Protein AF-A0A376LPA7-F1 (afdb_monomer_lite)

Organism: Escherichia coli (NCBI:txid562)

Secondary structure (DSSP, 8-state):
---TT-S-HHHHHHHHHHHTSHHHHHHHHHHHS---SSGGGGGT-TTT-TTHHHHTTGGGGGG---------GGGTS--HHHHHHHHHHHHTT-

Radius of gyration: 18.98 Å; chains: 1; bounding box: 40×28×47 Å

pLDDT: mean 97.65, std 3.15, range [70.5, 98.88]

Foldseek 3Di:
DDDPPDPCVVVVVVVVVVCLDLANQLVVCLVVLAHRPNPSVCVNYCSCNVCNCVSSCVVCPVVDPDDDFADCVVNVTDGNVVVVVVVVVVVVVD

Sequence (94 aa):
MLHSEAKHPVCAYKWMNWSLTPKVQGDVAAWFGSLPVVPQGCKASPLLGEKGCETNGFNYFDKIAFWKTPIAEGGKFVPYSRWTQDYIAIMGGR

Structure (mmCIF, N/CA/C/O backbone):
data_AF-A0A376LPA7-F1
#
_entry.id   AF-A0A376LPA7-F1
#
loop_
_atom_site.group_PDB
_atom_site.id
_atom_site.type_symbol
_atom_site.label_atom_id
_atom_site.label_alt_id
_atom_site.label_comp_id
_atom_site.label_asym_id
_atom_site.label_entity_id
_atom_site.label_seq_id
_atom_site.pdbx_PDB_ins_code
_atom_site.Cartn_x
_atom_site.Cartn_y
_atom_site.Cartn_z
_atom_site.occupancy
_atom_site.B_iso_or_equiv
_atom_site.auth_seq_id
_atom_site.auth_comp_id
_atom_site.auth_asym_id
_atom_site.auth_atom_id
_atom_site.pdbx_PDB_model_num
ATOM 1 N N . MET A 1 1 ? -8.698 -0.315 -5.366 1.00 87.50 1 MET A N 1
ATOM 2 C CA . MET A 1 1 ? -10.169 -0.189 -5.248 1.00 87.50 1 MET A CA 1
ATOM 3 C C . MET A 1 1 ? -10.628 1.003 -6.074 1.00 87.50 1 MET A C 1
ATOM 5 O O . MET A 1 1 ? -9.880 1.968 -6.165 1.00 87.50 1 MET A O 1
ATOM 9 N N . LEU A 1 2 ? -11.821 0.929 -6.666 1.00 96.44 2 LEU A N 1
ATOM 10 C CA . LEU A 1 2 ? -12.469 2.020 -7.402 1.00 96.44 2 LEU A CA 1
ATOM 11 C C . LEU A 1 2 ? -13.728 2.445 -6.633 1.00 96.44 2 LEU A C 1
ATOM 13 O O . LEU A 1 2 ? -14.461 1.580 -6.162 1.00 96.44 2 LEU A O 1
ATOM 17 N N . HIS A 1 3 ? -13.962 3.751 -6.482 1.00 98.12 3 HIS A N 1
ATOM 18 C CA . HIS A 1 3 ? -15.145 4.267 -5.784 1.00 98.12 3 HIS A CA 1
ATOM 19 C C . HIS A 1 3 ? -16.439 3.850 -6.508 1.00 98.12 3 HIS A C 1
ATOM 21 O O . HIS A 1 3 ? -16.492 3.922 -7.737 1.00 98.12 3 HIS A O 1
ATOM 27 N N . SER A 1 4 ? -17.481 3.459 -5.763 1.00 98.12 4 SER A N 1
ATOM 28 C CA . SER A 1 4 ? -18.750 2.938 -6.313 1.00 98.12 4 SER A CA 1
ATOM 29 C C . SER A 1 4 ? -19.443 3.915 -7.267 1.00 98.12 4 SER A C 1
ATOM 31 O O . SER A 1 4 ? -20.042 3.501 -8.252 1.00 98.12 4 SER A O 1
ATOM 33 N N . GLU A 1 5 ? -19.304 5.214 -7.007 1.00 98.19 5 GLU A N 1
ATOM 34 C CA . GLU A 1 5 ? -19.885 6.295 -7.817 1.00 98.19 5 GLU A CA 1
ATOM 35 C C . GLU A 1 5 ? -18.839 7.112 -8.600 1.00 98.19 5 GLU A C 1
ATOM 37 O O . GLU A 1 5 ? -19.034 8.302 -8.869 1.00 98.19 5 GLU A O 1
ATOM 42 N N . ALA A 1 6 ? -17.684 6.518 -8.921 1.00 98.38 6 ALA A N 1
ATOM 43 C CA . ALA A 1 6 ? -16.615 7.216 -9.634 1.00 98.38 6 ALA A CA 1
ATOM 44 C C . ALA A 1 6 ? -17.119 7.819 -10.959 1.00 98.38 6 ALA A C 1
ATOM 46 O O . ALA A 1 6 ? -17.614 7.109 -11.830 1.00 98.38 6 ALA A O 1
ATOM 47 N N . LYS A 1 7 ? -16.934 9.133 -11.140 1.00 98.50 7 LYS A N 1
ATOM 48 C CA . LYS A 1 7 ? -17.387 9.854 -12.346 1.00 98.50 7 LYS A CA 1
ATOM 49 C C . LYS A 1 7 ? -16.565 9.532 -13.600 1.00 98.50 7 LYS A C 1
ATOM 51 O O . LYS A 1 7 ? -17.038 9.739 -14.712 1.00 98.50 7 LYS A O 1
ATOM 56 N N . HIS A 1 8 ? -15.350 9.003 -13.432 1.00 98.44 8 HIS A N 1
ATOM 57 C CA . HIS A 1 8 ? -14.422 8.700 -14.530 1.00 98.44 8 HIS A CA 1
ATOM 58 C C . HIS A 1 8 ? -13.857 7.270 -14.440 1.00 98.44 8 HIS A C 1
ATOM 60 O O . HIS A 1 8 ? -12.640 7.092 -14.319 1.00 98.44 8 HIS A O 1
ATOM 66 N N . PRO A 1 9 ? -14.703 6.225 -14.501 1.00 98.19 9 PRO A N 1
ATOM 67 C CA . PRO A 1 9 ? -14.263 4.850 -14.271 1.00 98.19 9 PRO A CA 1
ATOM 68 C C . PRO A 1 9 ? -13.258 4.379 -15.331 1.00 98.19 9 PRO A C 1
ATOM 70 O O . PRO A 1 9 ? -12.278 3.723 -14.995 1.00 98.19 9 PRO A O 1
ATOM 73 N N . VAL A 1 10 ? -13.420 4.784 -16.597 1.00 98.50 10 VAL A N 1
ATOM 74 C CA . VAL A 1 10 ? -12.494 4.414 -17.685 1.00 98.50 10 VAL A CA 1
ATOM 75 C C . VAL A 1 10 ? -11.087 4.965 -17.439 1.00 98.50 10 VAL A C 1
ATOM 77 O O . VAL A 1 10 ? -10.105 4.236 -17.579 1.00 98.50 10 VAL A O 1
ATOM 80 N N . CYS A 1 11 ? -10.970 6.232 -17.031 1.00 98.50 11 CYS A N 1
ATOM 81 C CA . CYS A 1 11 ? -9.679 6.821 -16.672 1.00 98.50 11 CYS A CA 1
ATOM 82 C C . CYS A 1 11 ? -9.064 6.110 -15.463 1.00 98.50 11 CYS A C 1
ATOM 84 O O . CYS A 1 11 ? -7.870 5.823 -15.467 1.00 98.50 11 CYS A O 1
ATOM 86 N N . ALA A 1 12 ? -9.879 5.765 -14.463 1.00 98.69 12 ALA A N 1
ATOM 87 C CA . ALA A 1 12 ? -9.406 5.044 -13.290 1.00 98.69 12 ALA A CA 1
ATOM 88 C C . ALA A 1 12 ? -8.881 3.640 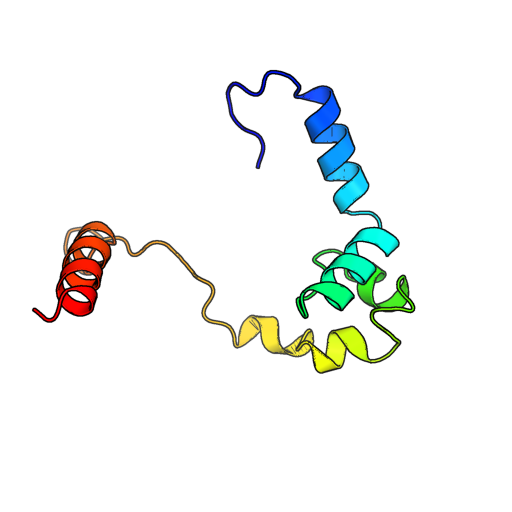-13.635 1.00 98.69 12 ALA A C 1
ATOM 90 O O . ALA A 1 12 ? -7.831 3.251 -13.134 1.00 98.69 12 ALA A O 1
ATOM 91 N N . TYR A 1 13 ? -9.536 2.899 -14.534 1.00 98.62 13 TYR A N 1
ATOM 92 C CA . TYR A 1 13 ? -9.017 1.612 -15.014 1.00 98.62 13 TYR A CA 1
ATOM 93 C C . TYR A 1 13 ? -7.715 1.763 -15.800 1.00 98.62 13 TYR A C 1
ATOM 95 O O . TYR A 1 13 ? -6.784 0.985 -15.586 1.00 98.62 13 TYR A O 1
ATOM 103 N N . LYS A 1 14 ? -7.603 2.789 -16.654 1.00 98.62 14 LYS A N 1
ATOM 104 C CA . LYS A 1 14 ? -6.338 3.104 -17.335 1.00 98.62 14 LYS A CA 1
ATOM 105 C C . LYS A 1 14 ? -5.222 3.404 -16.334 1.00 98.62 14 LYS A C 1
ATOM 107 O O . LYS A 1 14 ? -4.117 2.898 -16.505 1.00 98.62 14 LYS A O 1
ATOM 112 N N . TRP A 1 15 ? -5.517 4.160 -15.277 1.00 98.62 15 TRP A N 1
ATOM 113 C CA . TRP A 1 15 ? -4.571 4.428 -14.197 1.00 98.62 15 TRP A CA 1
ATOM 114 C C . TRP A 1 15 ? -4.186 3.161 -13.434 1.00 98.62 15 TRP A C 1
ATOM 116 O O . TRP A 1 15 ? -3.002 2.922 -13.239 1.00 98.62 15 TRP A O 1
ATOM 126 N N . MET A 1 16 ? -5.153 2.324 -13.043 1.00 98.62 16 MET A N 1
ATOM 127 C CA . MET A 1 16 ? -4.866 1.061 -12.354 1.00 98.62 16 MET A CA 1
ATOM 128 C C . MET A 1 16 ? -3.945 0.176 -13.200 1.00 98.62 16 MET A C 1
ATOM 130 O O . MET A 1 16 ? -2.952 -0.324 -12.682 1.00 98.62 16 MET A O 1
ATOM 134 N N . ASN A 1 17 ? -4.188 0.069 -14.509 1.00 98.62 17 ASN A N 1
ATOM 135 C CA . ASN A 1 17 ? -3.297 -0.664 -15.408 1.00 98.62 17 ASN A CA 1
ATOM 136 C C . ASN A 1 17 ? -1.902 -0.016 -15.520 1.00 98.62 17 ASN A C 1
ATOM 138 O O . ASN A 1 17 ? -0.890 -0.694 -15.369 1.00 98.62 17 ASN A O 1
ATOM 142 N N . TRP A 1 18 ? -1.835 1.301 -15.739 1.00 98.69 18 TRP A N 1
ATOM 143 C CA . TRP A 1 18 ? -0.571 2.045 -15.807 1.00 98.69 18 TRP A CA 1
ATOM 144 C C . TRP A 1 18 ? 0.254 1.913 -14.520 1.00 98.69 18 TRP A C 1
ATOM 146 O O . TRP A 1 18 ? 1.469 1.711 -14.573 1.00 98.69 18 TRP A O 1
ATOM 156 N N . SER A 1 19 ? -0.413 1.964 -13.365 1.00 98.75 19 SER A N 1
ATOM 157 C CA . SER A 1 19 ? 0.218 1.863 -12.049 1.00 98.75 19 SER A CA 1
ATOM 158 C C . SER A 1 19 ? 0.914 0.526 -11.822 1.00 98.75 19 SER A C 1
ATOM 160 O O . SER A 1 19 ? 1.816 0.468 -10.997 1.00 98.75 19 SER A O 1
ATOM 162 N N . LEU A 1 20 ? 0.543 -0.525 -12.562 1.00 98.69 20 LEU A N 1
ATOM 163 C CA . LEU A 1 20 ? 1.14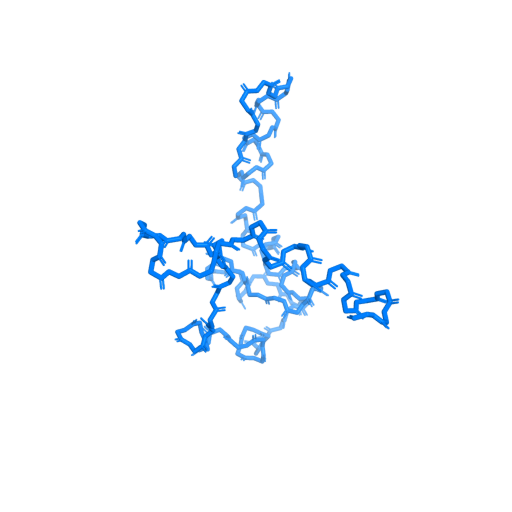7 -1.857 -12.489 1.00 98.69 20 LEU A CA 1
ATOM 164 C C . LEU A 1 20 ? 2.287 -2.057 -13.497 1.00 98.69 20 LEU A C 1
ATOM 166 O O . LEU A 1 20 ? 2.882 -3.133 -13.546 1.00 98.69 20 LEU A O 1
ATOM 170 N N . THR A 1 21 ? 2.627 -1.049 -14.304 1.00 98.81 21 THR A N 1
ATOM 171 C CA . THR A 1 21 ? 3.782 -1.165 -15.201 1.00 98.81 21 THR A CA 1
ATOM 172 C C . THR A 1 21 ? 5.077 -1.289 -14.382 1.00 98.81 21 THR A C 1
ATOM 174 O O . THR A 1 21 ? 5.247 -0.562 -13.397 1.00 98.81 21 THR A O 1
ATOM 177 N N . PRO A 1 22 ? 6.021 -2.175 -14.764 1.00 98.69 22 PRO A N 1
ATOM 178 C CA . PRO A 1 22 ? 7.210 -2.441 -13.954 1.00 98.69 22 PRO A CA 1
ATOM 179 C C . PRO A 1 22 ? 8.028 -1.189 -13.627 1.00 98.69 22 PRO A C 1
ATOM 181 O O . PRO A 1 22 ? 8.459 -1.019 -12.490 1.00 98.69 22 PRO A O 1
ATOM 184 N N . LYS A 1 23 ? 8.195 -0.280 -14.596 1.00 98.56 23 LYS A N 1
ATOM 185 C CA . LYS A 1 23 ? 8.941 0.965 -14.383 1.00 98.56 23 LYS A CA 1
ATOM 186 C C . LYS A 1 23 ? 8.284 1.851 -13.319 1.00 98.56 23 LYS A C 1
ATOM 188 O O . LYS A 1 23 ? 8.970 2.302 -12.413 1.00 98.56 23 LYS A O 1
ATOM 193 N N . VAL A 1 24 ? 6.965 2.063 -13.395 1.00 98.75 24 VAL A N 1
ATOM 194 C CA . VAL A 1 24 ? 6.231 2.878 -12.408 1.00 98.75 24 VAL A CA 1
ATOM 195 C C . VAL A 1 24 ? 6.299 2.241 -11.023 1.00 98.75 24 VAL A C 1
ATOM 197 O O . VAL A 1 24 ? 6.572 2.932 -10.048 1.00 98.75 24 VAL A O 1
ATOM 200 N N . GLN A 1 25 ? 6.105 0.925 -10.936 1.00 98.81 25 GLN A N 1
ATOM 201 C CA . GLN A 1 25 ? 6.207 0.185 -9.678 1.00 98.81 25 GLN A CA 1
ATOM 202 C C . GLN A 1 25 ? 7.591 0.326 -9.033 1.00 98.81 25 GLN A C 1
ATOM 204 O O . GLN A 1 25 ? 7.680 0.616 -7.841 1.00 98.81 25 GLN A O 1
ATOM 209 N N . GLY A 1 26 ? 8.660 0.166 -9.818 1.00 98.75 26 GLY A N 1
ATOM 210 C CA . GLY A 1 26 ? 10.028 0.337 -9.337 1.00 98.75 26 GLY A CA 1
ATOM 211 C C . GLY A 1 26 ? 10.337 1.777 -8.919 1.00 98.75 26 GLY A C 1
ATOM 212 O O . GLY A 1 26 ? 10.876 1.991 -7.840 1.00 98.75 26 GLY A O 1
ATOM 213 N N . ASP A 1 27 ? 9.945 2.767 -9.726 1.00 98.88 27 ASP A N 1
ATOM 214 C CA . ASP A 1 27 ? 10.204 4.184 -9.434 1.00 98.88 27 ASP A CA 1
ATOM 215 C C . ASP A 1 27 ? 9.457 4.658 -8.171 1.00 98.88 27 ASP A C 1
ATOM 217 O O . ASP A 1 27 ? 10.015 5.400 -7.363 1.00 98.88 27 ASP A O 1
ATOM 221 N N . VAL A 1 28 ? 8.217 4.201 -7.949 1.00 98.81 28 VAL A N 1
ATOM 222 C CA . VAL A 1 28 ? 7.463 4.503 -6.716 1.00 98.81 28 VAL A CA 1
ATOM 223 C C . VAL A 1 28 ? 8.123 3.861 -5.495 1.00 98.81 28 VAL A C 1
ATOM 225 O O . VAL A 1 28 ? 8.263 4.521 -4.465 1.00 98.81 28 VAL A O 1
ATOM 228 N N . ALA A 1 29 ? 8.550 2.599 -5.610 1.00 98.75 29 ALA A N 1
ATOM 229 C CA . ALA A 1 29 ? 9.268 1.905 -4.544 1.00 98.75 29 ALA A CA 1
ATOM 230 C C . ALA A 1 29 ? 10.596 2.602 -4.202 1.00 98.75 29 ALA A C 1
ATOM 232 O O . ALA A 1 29 ? 10.928 2.738 -3.026 1.00 98.75 29 ALA A O 1
ATOM 233 N N . ALA A 1 30 ? 11.311 3.106 -5.212 1.00 98.62 30 ALA A N 1
ATOM 234 C CA . ALA A 1 30 ? 12.542 3.870 -5.029 1.00 98.62 30 ALA A CA 1
ATOM 235 C C . ALA A 1 30 ? 12.299 5.167 -4.255 1.00 98.62 30 ALA A C 1
ATOM 237 O O . ALA A 1 30 ? 13.037 5.495 -3.333 1.00 98.62 30 ALA A O 1
ATOM 238 N N . TRP A 1 31 ? 11.246 5.896 -4.630 1.00 98.62 31 TRP A N 1
ATOM 239 C CA . TRP A 1 31 ? 10.942 7.198 -4.051 1.00 98.62 31 TRP A CA 1
ATOM 240 C C . TRP A 1 31 ? 10.430 7.109 -2.610 1.00 98.62 31 TRP A C 1
ATOM 242 O O . TRP A 1 31 ? 10.868 7.868 -1.751 1.00 98.62 31 TRP A O 1
ATOM 252 N N . PHE A 1 32 ? 9.489 6.201 -2.339 1.00 98.50 32 PHE A N 1
ATOM 253 C CA . PHE A 1 32 ? 8.879 6.076 -1.012 1.00 98.50 32 PHE A CA 1
ATOM 254 C C . PHE A 1 32 ? 9.714 5.217 -0.050 1.00 98.50 32 PHE A C 1
ATOM 256 O O . PHE A 1 32 ? 9.539 5.313 1.161 1.00 98.50 32 PHE A O 1
ATOM 263 N N . GLY A 1 33 ? 10.580 4.343 -0.572 1.00 98.25 33 GLY A N 1
ATOM 264 C CA . GLY A 1 33 ? 11.220 3.282 0.212 1.00 98.25 33 GLY A CA 1
ATOM 265 C C . GLY A 1 33 ? 10.298 2.085 0.481 1.00 98.25 33 GLY A C 1
ATOM 266 O O . GLY A 1 33 ? 10.531 1.320 1.411 1.00 98.25 33 GLY A O 1
ATOM 267 N N . SER A 1 34 ? 9.221 1.930 -0.297 1.00 98.38 34 SER A N 1
ATOM 268 C CA . SER A 1 34 ? 8.310 0.780 -0.223 1.00 98.38 34 SER A CA 1
ATOM 269 C C . SER A 1 34 ? 8.775 -0.375 -1.121 1.00 98.38 34 SER A C 1
ATOM 271 O O . SER A 1 34 ? 9.893 -0.385 -1.639 1.00 98.38 34 SER A O 1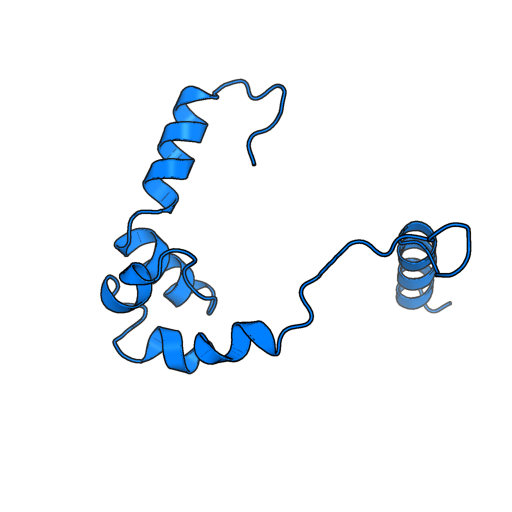
ATOM 273 N N . LEU A 1 35 ? 7.909 -1.374 -1.307 1.00 98.75 35 LEU A N 1
ATOM 274 C CA . LEU A 1 35 ? 8.142 -2.530 -2.168 1.00 98.75 35 LEU A CA 1
ATOM 275 C C . LEU A 1 35 ? 7.122 -2.536 -3.317 1.00 98.75 35 LEU A C 1
ATOM 277 O O . LEU A 1 35 ? 5.941 -2.268 -3.071 1.00 98.75 35 LEU A O 1
ATOM 281 N N . PRO A 1 36 ? 7.534 -2.853 -4.558 1.00 98.50 36 PRO A N 1
ATOM 282 C CA . PRO A 1 36 ? 6.604 -2.962 -5.672 1.00 98.50 36 PRO A CA 1
ATOM 283 C C . PRO A 1 36 ? 5.715 -4.200 -5.500 1.00 98.50 36 PRO A C 1
ATOM 285 O O . PRO A 1 36 ? 6.198 -5.287 -5.185 1.00 98.50 36 PRO A O 1
ATOM 288 N N . VAL A 1 37 ? 4.416 -4.065 -5.773 1.00 98.44 37 VAL A N 1
ATOM 289 C CA . VAL A 1 37 ? 3.474 -5.205 -5.764 1.00 98.44 37 VAL A CA 1
ATOM 290 C C . VAL A 1 37 ? 3.584 -6.061 -7.030 1.00 98.44 37 VAL A C 1
ATOM 292 O O . VAL A 1 37 ? 3.071 -7.175 -7.078 1.00 98.44 37 VAL A O 1
ATOM 295 N N . VAL A 1 38 ? 4.275 -5.550 -8.053 1.00 98.56 38 VAL A N 1
ATOM 296 C CA . VAL A 1 38 ? 4.665 -6.279 -9.265 1.00 98.56 38 VAL A CA 1
ATOM 297 C C . VAL A 1 38 ? 6.163 -6.594 -9.159 1.00 98.56 38 VAL A C 1
ATOM 299 O O . VAL A 1 38 ? 6.969 -5.675 -9.320 1.00 98.56 38 VAL A O 1
ATOM 302 N N . PRO A 1 39 ? 6.579 -7.854 -8.915 1.00 98.12 39 PRO A N 1
ATOM 303 C CA . PRO A 1 39 ? 7.983 -8.198 -8.652 1.00 98.12 39 PRO A CA 1
ATOM 304 C C . PRO A 1 39 ? 8.959 -7.801 -9.766 1.00 98.12 39 PRO A C 1
ATOM 306 O O . PRO A 1 39 ? 10.123 -7.503 -9.507 1.00 98.12 39 PRO A O 1
ATOM 309 N N . GLN A 1 40 ? 8.490 -7.732 -11.016 1.00 98.56 40 GLN A N 1
ATOM 310 C CA . GLN A 1 40 ? 9.277 -7.239 -12.148 1.00 98.56 40 GLN A CA 1
ATOM 311 C C . GLN A 1 40 ? 9.750 -5.788 -11.939 1.00 98.56 40 GLN A C 1
ATOM 313 O O . GLN A 1 40 ? 10.788 -5.406 -12.477 1.00 98.56 40 GLN A O 1
ATOM 318 N N . GLY A 1 41 ? 9.041 -4.997 -11.125 1.00 98.50 41 GLY A N 1
ATOM 319 C CA . GLY A 1 41 ? 9.429 -3.639 -10.749 1.00 98.50 41 GLY A CA 1
ATOM 320 C C . GLY A 1 41 ? 10.782 -3.558 -10.040 1.00 98.50 41 GLY A C 1
ATOM 321 O O . GLY A 1 41 ? 11.503 -2.585 -10.243 1.00 98.50 41 GLY A O 1
ATOM 322 N N . CYS A 1 42 ? 11.195 -4.613 -9.325 1.00 98.31 42 CYS A N 1
ATOM 323 C CA . CYS A 1 42 ? 12.503 -4.681 -8.664 1.00 98.31 42 CYS A CA 1
ATOM 324 C C . CYS A 1 42 ? 13.692 -4.582 -9.630 1.00 98.31 42 CYS A C 1
ATOM 326 O O . CYS A 1 42 ? 14.790 -4.244 -9.211 1.00 98.31 42 CYS A O 1
ATOM 328 N N . LYS A 1 43 ? 13.486 -4.897 -10.916 1.00 98.31 43 LYS A N 1
ATOM 329 C CA . LYS A 1 43 ? 14.536 -4.890 -11.948 1.00 98.31 43 LYS A CA 1
ATOM 330 C C . LYS A 1 43 ? 14.323 -3.816 -13.016 1.00 98.31 43 LYS A C 1
ATOM 332 O O . LYS A 1 43 ? 15.123 -3.704 -13.936 1.00 98.31 43 LYS A O 1
ATOM 337 N N . ALA A 1 44 ? 13.227 -3.063 -12.934 1.00 98.00 44 ALA A N 1
ATOM 338 C CA . ALA A 1 44 ? 12.778 -2.172 -14.003 1.00 98.00 44 ALA A CA 1
ATOM 339 C C . ALA A 1 44 ? 13.059 -0.685 -13.735 1.00 98.00 44 ALA A C 1
ATOM 341 O O . ALA A 1 44 ? 12.739 0.150 -14.582 1.00 98.00 44 ALA A O 1
ATOM 342 N N . SER A 1 45 ? 13.634 -0.348 -12.576 1.00 98.19 45 SER A N 1
ATOM 343 C CA . SER A 1 45 ? 13.951 1.027 -12.189 1.00 98.19 45 SER A CA 1
ATOM 344 C C . SER A 1 45 ? 15.420 1.169 -11.771 1.00 98.19 45 SER A C 1
ATOM 346 O O . SER A 1 45 ? 15.832 0.553 -10.786 1.00 98.19 45 SER A O 1
ATOM 348 N N . PRO A 1 46 ? 16.213 2.014 -12.456 1.00 97.81 46 PRO A N 1
ATOM 349 C CA . PRO A 1 46 ? 17.564 2.342 -12.010 1.00 97.81 46 PRO A CA 1
ATOM 350 C C . PRO A 1 46 ? 17.570 3.220 -10.751 1.00 97.81 46 PRO A C 1
ATOM 352 O O . PRO A 1 46 ? 18.565 3.225 -10.037 1.00 97.81 46 PRO A O 1
ATOM 355 N N . LEU A 1 47 ? 16.473 3.937 -10.461 1.00 98.50 47 LEU A N 1
ATOM 356 C CA . LEU A 1 47 ? 16.330 4.717 -9.226 1.00 98.50 47 LEU A CA 1
ATOM 357 C C . LEU A 1 47 ? 16.221 3.803 -8.005 1.00 98.50 47 LEU A C 1
ATOM 359 O O . LEU A 1 47 ? 16.775 4.116 -6.957 1.00 98.50 47 LEU A O 1
ATOM 363 N N . LEU A 1 48 ? 15.527 2.669 -8.149 1.00 98.44 48 LEU A N 1
ATOM 364 C CA . LEU A 1 48 ? 15.471 1.643 -7.109 1.00 98.44 48 LEU A CA 1
ATOM 365 C C . LEU A 1 48 ? 16.827 0.937 -6.968 1.00 98.44 48 LEU A C 1
ATOM 367 O O . LEU A 1 48 ? 17.258 0.628 -5.861 1.00 98.44 48 LEU A O 1
ATOM 371 N N . GLY A 1 49 ? 17.506 0.711 -8.096 1.00 97.81 49 GLY A N 1
ATOM 372 C CA . GLY A 1 49 ? 18.797 0.034 -8.157 1.00 97.81 49 GLY A CA 1
ATOM 373 C C . GLY A 1 49 ? 18.691 -1.478 -7.944 1.00 97.81 49 GLY A C 1
ATOM 374 O O . GLY A 1 49 ? 17.672 -2.004 -7.498 1.00 97.81 49 GLY A O 1
ATOM 375 N N . GLU A 1 50 ? 19.770 -2.202 -8.250 1.00 97.38 50 GLU A N 1
ATOM 376 C CA . GLU A 1 50 ? 19.769 -3.676 -8.265 1.00 97.38 50 GLU A CA 1
ATOM 377 C C . GLU A 1 50 ? 19.440 -4.308 -6.906 1.00 97.38 50 GLU A C 1
ATOM 379 O O . GLU A 1 50 ? 18.809 -5.362 -6.846 1.00 97.38 50 GLU A O 1
ATOM 384 N N . LYS A 1 51 ? 19.845 -3.649 -5.815 1.00 98.12 51 LYS A N 1
ATOM 385 C CA . LYS A 1 51 ? 19.605 -4.103 -4.437 1.00 98.12 51 LYS A CA 1
ATOM 386 C C . LYS A 1 51 ? 18.416 -3.418 -3.764 1.00 98.12 51 LYS A C 1
ATOM 388 O O . LYS A 1 51 ? 18.125 -3.732 -2.617 1.00 98.12 51 LYS A O 1
ATOM 393 N N . GLY A 1 52 ? 17.714 -2.503 -4.437 1.00 98.31 52 GLY A N 1
ATOM 394 C CA . GLY A 1 52 ? 16.696 -1.668 -3.792 1.00 98.31 52 GLY A CA 1
ATOM 395 C C . GLY A 1 52 ? 15.568 -2.465 -3.143 1.00 98.31 52 GLY A C 1
ATOM 396 O O . GLY A 1 52 ? 15.213 -2.203 -2.000 1.00 98.31 52 GLY A O 1
ATOM 397 N N . CYS A 1 53 ? 15.054 -3.498 -3.817 1.00 98.31 53 CYS A N 1
ATOM 398 C CA . CYS A 1 53 ? 14.040 -4.371 -3.218 1.00 98.31 53 CYS A CA 1
ATOM 399 C C . CYS A 1 53 ? 14.563 -5.144 -1.997 1.00 98.31 53 CYS A C 1
ATOM 401 O O . CYS A 1 53 ? 13.837 -5.287 -1.016 1.00 98.31 53 CYS A O 1
ATOM 403 N N . GLU A 1 54 ? 15.806 -5.632 -2.024 1.00 98.44 54 GLU A N 1
ATOM 404 C CA . GLU A 1 54 ? 16.409 -6.305 -0.866 1.00 98.44 54 GLU A CA 1
ATOM 405 C C . GLU A 1 54 ? 16.532 -5.334 0.315 1.00 98.44 54 GLU A C 1
ATOM 407 O O . GLU A 1 54 ? 16.031 -5.631 1.399 1.00 98.44 54 GLU A O 1
ATOM 412 N N . THR A 1 55 ? 17.104 -4.150 0.074 1.00 98.44 55 THR A N 1
ATOM 413 C CA . THR A 1 55 ? 17.273 -3.084 1.072 1.00 98.44 55 THR A CA 1
ATOM 414 C C . THR A 1 55 ? 15.941 -2.644 1.678 1.00 98.44 55 THR A C 1
ATOM 416 O O . THR A 1 55 ? 15.847 -2.487 2.892 1.00 98.44 55 THR A O 1
ATOM 419 N N . ASN A 1 56 ? 14.893 -2.499 0.862 1.00 98.62 56 ASN A N 1
ATOM 420 C CA . ASN A 1 56 ? 13.559 -2.103 1.326 1.00 98.62 56 ASN A CA 1
ATOM 421 C C . ASN A 1 56 ? 12.800 -3.252 2.023 1.00 98.62 56 ASN A C 1
ATOM 423 O O . ASN A 1 56 ? 11.686 -3.051 2.506 1.00 98.62 56 ASN A O 1
ATOM 427 N N . GLY A 1 57 ? 13.369 -4.463 2.077 1.00 98.50 57 GLY A N 1
ATOM 428 C CA . GLY A 1 57 ? 12.817 -5.585 2.834 1.00 98.50 57 GLY A CA 1
ATOM 429 C C . GLY A 1 57 ? 11.858 -6.489 2.056 1.00 98.50 57 GLY A C 1
ATOM 430 O O . GLY A 1 57 ? 10.911 -7.007 2.643 1.00 98.50 57 GLY A O 1
ATOM 431 N N . PHE A 1 58 ? 12.088 -6.746 0.763 1.00 98.19 58 PHE A N 1
ATOM 432 C CA . PHE A 1 58 ? 11.216 -7.623 -0.046 1.00 98.19 58 PHE A CA 1
ATOM 433 C C . PHE A 1 58 ? 11.029 -9.026 0.566 1.00 98.19 58 PHE A C 1
ATOM 435 O O . PHE A 1 58 ? 9.958 -9.617 0.455 1.00 98.19 58 PHE A O 1
ATOM 442 N N . ASN A 1 59 ? 12.036 -9.520 1.294 1.00 97.62 59 ASN A N 1
ATOM 443 C CA . ASN A 1 59 ? 12.012 -10.815 1.990 1.00 97.62 59 ASN A CA 1
ATOM 444 C C . ASN A 1 59 ? 11.409 -10.760 3.409 1.00 97.62 59 ASN A C 1
ATOM 446 O O . ASN A 1 59 ? 11.448 -11.757 4.125 1.00 97.62 59 ASN A O 1
ATOM 450 N N . TYR A 1 60 ? 10.899 -9.606 3.845 1.00 98.25 60 TYR A N 1
ATOM 451 C CA . TYR A 1 60 ? 10.361 -9.395 5.194 1.00 98.25 60 TYR A CA 1
ATOM 452 C C . TYR A 1 60 ? 8.830 -9.362 5.232 1.00 98.25 60 TYR A C 1
ATOM 454 O O . TYR A 1 60 ? 8.256 -9.087 6.283 1.00 98.25 60 TYR A O 1
ATOM 462 N N . PHE A 1 61 ? 8.153 -9.643 4.115 1.00 97.88 61 PHE A N 1
ATOM 463 C CA . PHE A 1 61 ? 6.698 -9.520 4.007 1.00 97.88 61 PHE A CA 1
ATOM 464 C C . PHE A 1 61 ? 5.944 -10.304 5.096 1.00 97.88 61 PHE A C 1
ATOM 466 O O . PHE A 1 61 ? 5.026 -9.778 5.718 1.00 97.88 61 PHE A O 1
ATOM 473 N N . ASP A 1 62 ? 6.363 -11.536 5.381 1.00 97.75 62 ASP A N 1
ATOM 474 C CA . ASP A 1 62 ? 5.753 -12.427 6.378 1.00 97.75 62 ASP A CA 1
ATOM 475 C 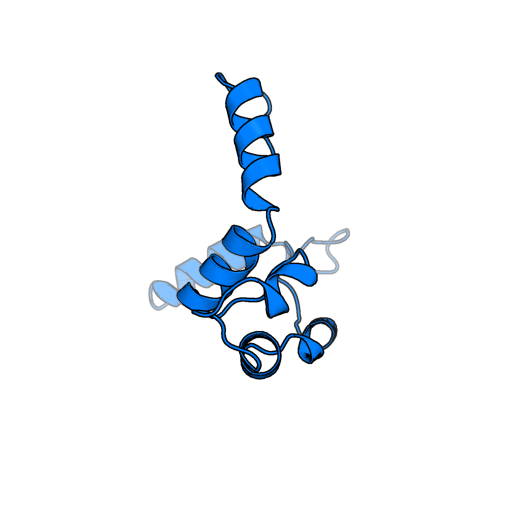C . ASP A 1 62 ? 6.051 -12.038 7.837 1.00 97.75 62 ASP A C 1
ATOM 477 O O . ASP A 1 62 ? 5.412 -12.540 8.762 1.00 97.75 62 ASP A O 1
ATOM 481 N N . LYS A 1 63 ? 6.994 -11.118 8.053 1.00 98.25 63 LYS A N 1
ATOM 482 C CA . LYS A 1 63 ? 7.353 -10.592 9.376 1.00 98.25 63 LYS A CA 1
ATOM 483 C C . LYS A 1 63 ? 6.549 -9.344 9.742 1.00 98.25 63 LYS A C 1
ATOM 485 O O . LYS A 1 63 ? 6.600 -8.908 10.891 1.00 98.25 63 LYS A O 1
ATOM 490 N N . ILE A 1 64 ? 5.821 -8.756 8.792 1.00 98.00 64 ILE A N 1
ATOM 491 C CA . ILE A 1 64 ? 5.052 -7.528 8.998 1.00 98.00 64 ILE A CA 1
ATOM 492 C C . ILE A 1 64 ? 3.659 -7.872 9.540 1.00 98.00 64 ILE A C 1
ATOM 494 O O . ILE A 1 64 ? 2.873 -8.572 8.903 1.00 98.00 64 ILE A O 1
ATOM 498 N N . ALA A 1 65 ? 3.303 -7.301 10.693 1.00 98.19 65 ALA A N 1
ATOM 499 C CA . ALA A 1 65 ? 1.921 -7.272 11.163 1.00 98.19 65 ALA A CA 1
ATOM 500 C C . ALA A 1 65 ? 1.135 -6.208 10.378 1.00 98.19 65 ALA A C 1
ATOM 502 O O . ALA A 1 65 ? 0.994 -5.067 10.824 1.00 98.19 65 ALA A O 1
ATOM 503 N N . PHE A 1 66 ? 0.662 -6.569 9.181 1.00 97.94 66 PHE A N 1
ATOM 504 C CA . PHE A 1 66 ? -0.084 -5.648 8.323 1.00 97.94 66 PHE A CA 1
ATOM 505 C C . PHE A 1 66 ? -1.291 -5.063 9.050 1.00 97.94 66 PHE A C 1
ATOM 507 O O . PHE A 1 66 ? -2.046 -5.770 9.725 1.00 97.94 66 PHE A O 1
ATOM 514 N N . TRP A 1 67 ? -1.475 -3.753 8.888 1.00 97.94 67 TRP A N 1
ATOM 515 C CA . TRP A 1 67 ? -2.597 -3.052 9.486 1.00 97.94 67 TRP A CA 1
ATOM 516 C C . TRP A 1 67 ? -3.923 -3.663 9.030 1.00 97.94 67 TRP A C 1
ATOM 518 O O . TRP A 1 67 ? -4.183 -3.838 7.840 1.00 97.94 67 TRP A O 1
ATOM 528 N N . LYS A 1 68 ? -4.771 -3.960 10.011 1.00 97.88 68 LYS A N 1
ATOM 529 C CA . LYS A 1 68 ? -6.142 -4.441 9.845 1.00 97.88 68 LYS A CA 1
ATOM 530 C C . LYS A 1 68 ? -7.031 -3.728 10.850 1.00 97.88 68 LYS A C 1
ATOM 532 O O . LYS A 1 68 ? -6.559 -3.343 11.917 1.00 97.88 68 LYS A O 1
ATOM 537 N N . THR A 1 69 ? -8.312 -3.579 10.537 1.00 98.00 69 THR A N 1
ATOM 538 C CA . THR A 1 69 ? -9.278 -2.983 11.465 1.00 98.00 69 THR A CA 1
ATOM 539 C C . THR A 1 69 ? -9.585 -3.965 12.606 1.00 98.00 69 THR A C 1
ATOM 541 O O . THR A 1 69 ? -10.060 -5.066 12.324 1.00 98.00 69 THR A O 1
ATOM 544 N N . PRO A 1 70 ? -9.346 -3.608 13.884 1.00 97.94 70 PRO A N 1
ATOM 545 C CA . PRO A 1 70 ? -9.779 -4.413 15.024 1.00 97.94 70 PRO A CA 1
ATOM 546 C C . PRO A 1 70 ? -11.302 -4.608 15.043 1.00 97.94 70 PRO A C 1
ATOM 548 O O . PRO A 1 70 ? -12.066 -3.641 14.966 1.00 97.94 70 PRO A O 1
ATOM 551 N N . ILE A 1 71 ? -11.738 -5.861 15.182 1.00 97.44 71 ILE A N 1
ATOM 552 C CA . ILE A 1 71 ? -13.148 -6.266 15.250 1.00 97.44 71 ILE A CA 1
ATOM 553 C C . ILE A 1 71 ? -13.457 -6.874 16.618 1.00 97.44 71 ILE A C 1
ATOM 555 O O . ILE A 1 71 ? -12.605 -7.526 17.207 1.00 97.44 71 ILE A O 1
ATOM 559 N N . ALA A 1 72 ? -14.674 -6.671 17.128 1.00 97.06 72 ALA A N 1
ATOM 560 C CA . ALA A 1 72 ? -15.015 -7.075 18.494 1.00 97.06 72 ALA A CA 1
ATOM 561 C C . ALA A 1 72 ? -15.246 -8.584 18.686 1.00 97.06 72 ALA A C 1
ATOM 563 O O . ALA A 1 72 ? -15.225 -9.049 19.820 1.00 97.06 72 ALA A O 1
ATOM 564 N N . GLU A 1 73 ? -15.540 -9.335 17.618 1.00 95.69 73 GLU A N 1
ATOM 565 C CA . GLU A 1 73 ? -15.887 -10.770 17.657 1.00 95.69 73 GLU A CA 1
ATOM 566 C C . GLU A 1 73 ? -16.865 -11.156 18.785 1.00 95.69 73 GLU A C 1
ATOM 568 O O . GLU A 1 73 ? -16.552 -11.947 19.675 1.00 95.69 73 GLU A O 1
ATOM 573 N N . GLY A 1 74 ? -18.061 -10.561 18.783 1.00 93.75 74 GLY A N 1
ATOM 574 C CA . GLY A 1 74 ? -19.066 -10.828 19.821 1.00 93.75 74 GLY A CA 1
ATOM 575 C C . GLY A 1 74 ? -18.679 -10.319 21.216 1.00 93.75 74 GLY A C 1
ATOM 576 O O . GLY A 1 74 ? -19.225 -10.794 22.204 1.00 93.75 74 GLY A O 1
ATOM 577 N N . GLY A 1 75 ? -17.737 -9.373 21.302 1.00 94.69 75 GLY A N 1
ATOM 578 C CA . GLY A 1 75 ? -17.271 -8.765 22.553 1.00 94.69 75 GLY A CA 1
ATOM 579 C C . GLY A 1 75 ? -15.975 -9.359 23.113 1.00 94.69 75 GLY A C 1
ATOM 580 O O . GLY A 1 75 ? -15.531 -8.928 24.172 1.00 94.69 75 GLY A O 1
ATOM 581 N N . LYS A 1 76 ? -15.348 -10.316 22.417 1.00 97.69 76 LYS A N 1
ATOM 582 C CA . LYS A 1 76 ? -14.068 -10.926 22.816 1.00 97.69 76 LYS A CA 1
ATOM 583 C C . LYS A 1 76 ? -12.880 -9.968 22.719 1.00 97.69 76 LYS A C 1
ATOM 585 O O . LYS A 1 76 ? -11.932 -10.100 23.486 1.00 97.69 76 LYS A O 1
ATOM 590 N N . PHE A 1 77 ? -12.918 -9.027 21.776 1.00 98.12 77 PHE A N 1
ATOM 591 C CA . PHE A 1 77 ? -11.816 -8.107 21.501 1.00 98.12 77 PHE A CA 1
ATOM 592 C C . PHE A 1 77 ? -12.279 -6.651 21.505 1.00 98.12 77 PHE A C 1
ATOM 594 O O . PHE A 1 77 ? -13.454 -6.341 21.305 1.00 98.12 77 PHE A O 1
ATOM 601 N N . VAL A 1 78 ? -11.336 -5.734 21.721 1.00 97.88 78 VAL A N 1
ATOM 602 C CA . VAL A 1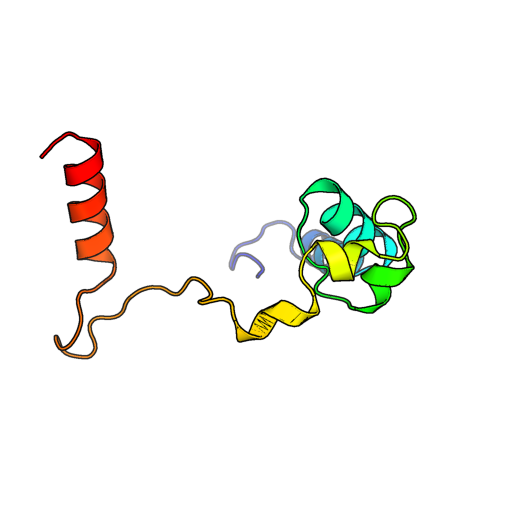 78 ? -11.611 -4.294 21.686 1.00 97.88 78 VAL A CA 1
ATOM 603 C C . VAL A 1 78 ? -11.793 -3.848 20.224 1.00 97.88 78 VAL A C 1
ATOM 605 O O . VAL A 1 78 ? -10.869 -4.027 19.427 1.00 97.88 78 VAL A O 1
ATOM 608 N N . PRO A 1 79 ? -12.945 -3.263 19.841 1.00 98.12 79 PRO A N 1
ATOM 609 C CA . PRO A 1 79 ? -13.180 -2.804 18.473 1.00 98.12 79 PRO A CA 1
ATOM 610 C C . PRO A 1 79 ? -12.390 -1.536 18.142 1.00 98.12 79 PRO A C 1
ATOM 612 O O . PRO A 1 79 ? -12.023 -0.760 19.026 1.00 98.12 79 PRO A O 1
ATOM 615 N N . TYR A 1 80 ? -12.237 -1.258 16.846 1.00 98.25 80 TYR A N 1
ATOM 616 C CA . TYR A 1 80 ? -11.556 -0.051 16.371 1.00 98.25 80 TYR A CA 1
ATOM 617 C C . TYR A 1 80 ? -12.170 1.262 16.888 1.00 98.25 80 TYR A C 1
ATOM 619 O O . TYR A 1 80 ? -11.442 2.215 17.129 1.00 98.25 80 TYR A O 1
ATOM 627 N N . SER A 1 81 ? -13.485 1.317 17.132 1.00 97.81 81 SER A N 1
ATOM 628 C CA . SER A 1 81 ? -14.143 2.521 17.667 1.00 97.81 81 SER A CA 1
ATOM 629 C C . SER A 1 81 ? -13.601 2.947 19.035 1.00 97.81 81 SER A C 1
ATOM 631 O O . SER A 1 81 ? -13.430 4.140 19.278 1.00 97.81 81 SER A O 1
ATOM 633 N N . ARG A 1 82 ? -13.280 1.979 19.905 1.00 98.00 82 ARG A N 1
ATOM 634 C CA . ARG A 1 82 ? -12.605 2.224 21.188 1.00 98.00 82 ARG A CA 1
ATOM 635 C C . ARG A 1 82 ? -11.170 2.691 20.966 1.00 98.00 82 ARG A C 1
ATOM 637 O O . ARG A 1 82 ? -10.789 3.709 21.523 1.00 98.00 82 ARG A O 1
ATOM 644 N N . TRP A 1 83 ? -10.424 2.033 20.070 1.00 98.06 83 TRP A N 1
ATOM 645 C CA . TRP A 1 83 ? -9.058 2.454 19.719 1.00 98.06 83 TRP A CA 1
ATOM 646 C C . TRP A 1 83 ? -9.012 3.916 19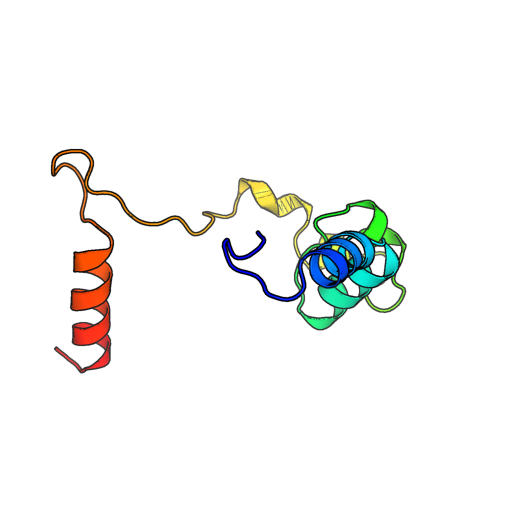.267 1.00 98.06 83 TRP A C 1
ATOM 648 O O . TRP A 1 83 ? -8.135 4.657 19.691 1.00 98.06 83 TRP A O 1
ATOM 658 N N . THR A 1 84 ? -9.962 4.349 18.433 1.00 98.25 84 THR A N 1
ATOM 659 C CA . THR A 1 84 ? -10.050 5.744 17.988 1.00 98.25 84 THR A CA 1
ATOM 660 C C . THR A 1 84 ? -10.278 6.702 19.156 1.00 98.25 84 THR A C 1
ATOM 662 O O . THR A 1 84 ? -9.572 7.701 19.258 1.00 98.25 84 THR A O 1
ATOM 665 N N . GLN A 1 85 ? -11.241 6.409 20.034 1.00 98.12 85 GLN A N 1
ATOM 666 C CA . GLN A 1 85 ? -11.546 7.253 21.195 1.00 98.12 85 GLN A CA 1
ATOM 667 C C . GLN A 1 85 ? -10.347 7.363 22.139 1.00 98.12 85 GLN A C 1
ATOM 669 O O . GLN A 1 85 ? -9.934 8.471 22.484 1.00 98.12 85 GLN A O 1
ATOM 674 N N . ASP A 1 86 ? -9.769 6.220 22.499 1.00 98.19 86 ASP A N 1
ATOM 675 C CA . ASP A 1 86 ? -8.680 6.139 23.466 1.00 98.19 86 ASP A CA 1
ATOM 676 C C . ASP A 1 86 ? -7.408 6.791 22.906 1.00 98.19 86 ASP A C 1
ATOM 678 O O . ASP A 1 86 ? -6.760 7.575 23.593 1.00 98.19 86 ASP A O 1
ATOM 682 N N . TYR A 1 87 ? -7.081 6.567 21.628 1.00 98.12 87 TYR A N 1
ATOM 683 C CA . TYR A 1 87 ? -5.906 7.188 21.010 1.00 98.12 87 TYR A CA 1
ATOM 684 C C . TYR A 1 87 ? -6.038 8.715 20.897 1.00 98.12 87 TYR A C 1
ATOM 686 O O . TYR A 1 87 ? -5.064 9.436 21.108 1.00 98.12 87 TYR A O 1
ATOM 694 N N . ILE A 1 88 ? -7.243 9.233 20.620 1.00 98.31 88 ILE A N 1
ATOM 695 C CA . ILE A 1 88 ? -7.511 10.680 20.642 1.00 98.31 88 ILE A CA 1
ATOM 696 C C . ILE A 1 88 ? -7.354 11.248 22.060 1.00 98.31 88 ILE A C 1
ATOM 698 O O . ILE A 1 88 ? -6.774 12.323 22.214 1.00 98.31 88 ILE A O 1
ATOM 702 N N . ALA A 1 89 ? -7.830 10.541 23.090 1.00 98.12 89 ALA A N 1
ATOM 703 C CA . ALA A 1 89 ? -7.666 10.960 24.483 1.00 98.12 89 ALA A CA 1
ATOM 704 C C . ALA A 1 89 ? -6.183 11.022 24.892 1.00 98.12 89 ALA A C 1
ATOM 706 O O . ALA A 1 89 ? -5.746 12.056 25.401 1.00 98.12 89 ALA A O 1
ATOM 707 N N . ILE A 1 90 ? -5.404 9.990 24.539 1.00 98.00 90 ILE A N 1
ATOM 708 C CA . ILE A 1 90 ? -3.957 9.919 24.792 1.00 98.00 90 ILE A CA 1
ATOM 709 C C . ILE A 1 90 ? -3.229 11.096 24.135 1.00 98.00 90 ILE A C 1
ATOM 711 O O . ILE A 1 90 ? -2.434 11.773 24.788 1.00 98.00 90 ILE A O 1
ATOM 715 N N . MET A 1 91 ? -3.518 11.393 22.860 1.00 96.62 91 MET A N 1
ATOM 716 C CA . MET A 1 91 ? -2.931 12.554 22.171 1.00 96.62 91 MET A CA 1
ATOM 717 C C . MET A 1 91 ? -3.295 13.887 22.847 1.00 96.62 91 MET A C 1
ATOM 719 O O . MET A 1 91 ? -2.521 14.839 22.779 1.00 96.62 91 MET A O 1
ATOM 723 N N . GLY A 1 92 ? -4.455 13.958 23.504 1.00 96.19 92 GLY A N 1
ATOM 724 C CA . GLY A 1 92 ? -4.913 15.111 24.279 1.00 96.19 92 GLY A CA 1
ATOM 725 C C . GLY A 1 92 ? -4.381 15.181 25.716 1.00 96.19 92 GLY A C 1
ATOM 726 O O . GLY A 1 92 ? -4.778 16.090 26.446 1.00 96.19 92 GLY A O 1
ATOM 727 N N . GLY A 1 93 ? -3.518 14.248 26.135 1.00 93.50 93 GLY A N 1
ATOM 728 C CA . GLY A 1 93 ? -2.934 14.208 27.478 1.00 93.50 93 GLY A CA 1
ATOM 729 C C . GLY A 1 93 ? -3.885 13.707 28.570 1.00 93.50 93 GLY A C 1
ATOM 730 O O . GLY A 1 93 ? -3.750 14.123 29.721 1.00 93.50 93 GLY A O 1
ATOM 731 N N . ARG A 1 94 ? -4.861 12.865 28.213 1.00 70.50 94 ARG A N 1
ATOM 732 C CA . ARG A 1 94 ? -5.790 12.204 29.141 1.00 70.50 94 ARG A CA 1
ATOM 733 C C . ARG A 1 94 ? -5.657 10.690 29.090 1.00 70.50 94 ARG A C 1
ATOM 735 O O . ARG A 1 94 ? -5.289 10.169 28.016 1.00 70.50 94 ARG A O 1
#